Protein AF-A0A8T5STJ9-F1 (afdb_monomer_lite)

Foldseek 3Di:
DPPPDPDDDADEAEDDEQDALVCVVVVVVVCVVVRHQAYEYEYDDPRSVVNCCVPPVRRYQYEYEADLQCLQQLVAPVSLVCLVCQVVVPHQAYEYEDEPCSPVVHPPRDPPGDNPDVSCVSNVVSCVVSVHHYDYHYDDHPVVVVVD

Secondary structure (DSSP, 8-state):
--TT-S--S-EEEEEEEE--GGGHHHHHHHHHHHTEEEEEEEE--HHHHHHHHHH-TTTEEEEEEP-HHHHHTT-HHHHHHHHHHHTTTT-SEEEEEE-TTHHHHSTT--TT--TT-GGGHHHHHHHHHTT--EEEEEPPPGGGTTT-

pLDDT: mean 90.33, std 10.19, range [50.84, 98.56]

Sequence (148 aa):
MTEDWKYNGPIFDAHTHIGEPDTLDKMLEIEDEFGVAAQIGIVHSKDGFQAAKKQYPERFVFAKYLSLSDIAHYNVDPVIDEISRTKDEGYSLAKSWFGPRWRDYIEDVPSDFRIDSPTLDPVFQALEDNDLPLLIHVADPDTYFELH

Radius of gyration: 17.55 Å; chains: 1; bounding box: 44×43×42 Å

Structure (mmCIF, N/CA/C/O backbone):
data_AF-A0A8T5STJ9-F1
#
_entry.id   AF-A0A8T5STJ9-F1
#
loop_
_atom_site.group_PDB
_atom_site.id
_atom_site.type_symbol
_atom_site.label_atom_id
_atom_site.label_alt_id
_atom_site.label_comp_id
_atom_site.label_asym_id
_atom_site.label_entity_id
_atom_site.label_seq_id
_atom_site.pdbx_PDB_ins_code
_atom_site.Cartn_x
_atom_site.Cartn_y
_atom_site.Cartn_z
_atom_site.occupancy
_atom_site.B_iso_or_equiv
_atom_site.auth_seq_id
_atom_site.auth_comp_id
_atom_site.auth_asym_id
_atom_site.auth_atom_id
_atom_site.pdbx_PDB_model_num
ATOM 1 N N . MET A 1 1 ? -19.665 17.834 16.721 1.00 55.16 1 MET A N 1
ATOM 2 C CA . MET A 1 1 ? -19.933 18.832 15.657 1.00 55.16 1 MET A CA 1
ATOM 3 C C . MET A 1 1 ? -20.500 18.156 14.400 1.00 55.16 1 MET A C 1
ATOM 5 O O . MET A 1 1 ? -20.119 18.499 13.290 1.00 55.16 1 MET A O 1
ATOM 9 N N . THR A 1 2 ? -21.422 17.203 14.554 1.00 57.34 2 THR A N 1
ATOM 10 C CA . THR A 1 2 ? -21.853 16.289 13.476 1.00 57.34 2 THR A CA 1
ATOM 11 C C . THR A 1 2 ? -23.329 16.431 13.094 1.00 57.34 2 THR A C 1
ATOM 13 O O . THR A 1 2 ? -23.754 15.816 12.126 1.00 57.34 2 THR A O 1
ATOM 16 N N . GLU A 1 3 ? -24.113 17.265 13.791 1.00 57.94 3 GLU A N 1
ATOM 17 C CA . GLU A 1 3 ? -25.570 17.360 13.575 1.00 57.94 3 GLU A CA 1
ATOM 18 C C . GLU A 1 3 ? -25.979 17.899 12.185 1.00 57.94 3 GLU A C 1
ATOM 20 O O . GLU A 1 3 ? -27.113 17.683 11.770 1.00 57.94 3 GLU A O 1
ATOM 25 N N . ASP A 1 4 ? -25.055 18.510 11.430 1.00 75.75 4 ASP A N 1
ATOM 26 C CA . ASP A 1 4 ? -25.306 19.057 10.083 1.00 75.75 4 ASP A CA 1
ATOM 27 C C . ASP A 1 4 ? -24.821 18.159 8.922 1.00 75.75 4 ASP A C 1
ATOM 29 O O . ASP A 1 4 ? -24.891 18.551 7.751 1.00 75.75 4 ASP A O 1
ATOM 33 N N . TRP A 1 5 ? -24.306 16.954 9.195 1.00 77.81 5 TRP A N 1
ATOM 34 C CA . TRP A 1 5 ? -23.813 16.070 8.135 1.00 77.81 5 TRP A CA 1
ATOM 35 C C . TRP A 1 5 ? -24.961 15.286 7.488 1.00 77.81 5 TRP A C 1
ATOM 37 O O . TRP A 1 5 ? -25.845 14.743 8.148 1.00 77.81 5 TRP A O 1
ATOM 47 N N . LYS A 1 6 ? -24.939 15.180 6.152 1.00 81.81 6 LYS A N 1
ATOM 48 C CA . LYS A 1 6 ? -25.925 14.377 5.399 1.00 81.81 6 LYS A CA 1
ATOM 49 C C . LYS A 1 6 ? -25.784 12.870 5.648 1.00 81.81 6 LYS A C 1
ATOM 51 O O . LYS A 1 6 ? -26.710 12.121 5.348 1.00 81.81 6 LYS A O 1
ATOM 56 N N . TYR A 1 7 ? -24.628 12.432 6.144 1.00 82.94 7 TYR A N 1
ATOM 57 C CA . TYR A 1 7 ? -24.306 11.038 6.417 1.00 82.94 7 TYR A CA 1
ATOM 58 C C . TYR A 1 7 ? -24.006 10.857 7.904 1.00 82.94 7 TYR A C 1
ATOM 60 O O . TYR A 1 7 ? -23.132 11.532 8.433 1.00 82.94 7 TYR A O 1
ATOM 68 N N . ASN A 1 8 ? -24.720 9.925 8.538 1.00 82.00 8 ASN A N 1
ATOM 69 C CA . ASN A 1 8 ? -24.614 9.614 9.970 1.00 82.00 8 ASN A CA 1
ATOM 70 C C . ASN A 1 8 ? -24.305 8.124 10.223 1.00 82.00 8 ASN A C 1
ATOM 72 O O . ASN A 1 8 ? -24.560 7.610 11.309 1.00 82.00 8 ASN A O 1
ATOM 76 N N . GLY A 1 9 ? -23.862 7.400 9.191 1.00 86.62 9 GLY A N 1
ATOM 77 C CA . GLY A 1 9 ? -23.466 5.996 9.305 1.00 86.62 9 GLY A CA 1
ATOM 78 C C . GLY A 1 9 ? -21.987 5.838 9.682 1.00 86.62 9 GLY A C 1
ATOM 79 O O . GLY A 1 9 ? -21.293 6.837 9.862 1.00 86.62 9 GLY A O 1
ATOM 80 N N . PRO A 1 10 ? -21.491 4.593 9.786 1.00 86.88 10 PRO A N 1
ATOM 81 C CA . PRO A 1 10 ? -20.078 4.336 10.043 1.00 86.88 10 PRO A CA 1
ATOM 82 C C . PRO A 1 10 ? -19.216 4.789 8.860 1.00 86.88 10 PRO A C 1
ATOM 84 O O . PRO A 1 10 ? -19.430 4.352 7.729 1.00 86.88 10 PRO A O 1
ATOM 87 N N . ILE A 1 11 ? -18.223 5.639 9.114 1.00 94.62 11 ILE A N 1
ATOM 88 C CA . ILE A 1 11 ? -17.285 6.081 8.079 1.00 94.62 11 ILE A CA 1
ATOM 89 C C . ILE A 1 11 ? -16.135 5.074 7.981 1.00 94.62 11 ILE A C 1
ATOM 91 O O . ILE A 1 11 ? -15.579 4.656 8.996 1.00 94.62 11 ILE A O 1
ATOM 95 N N . PHE A 1 12 ? -15.786 4.691 6.754 1.00 96.12 12 PHE A N 1
ATOM 96 C CA . PHE A 1 12 ? -14.569 3.946 6.453 1.00 96.12 12 PHE A CA 1
ATOM 97 C C . PHE A 1 12 ? -13.591 4.879 5.738 1.00 96.12 12 PHE A C 1
ATOM 99 O O . PHE A 1 12 ? -13.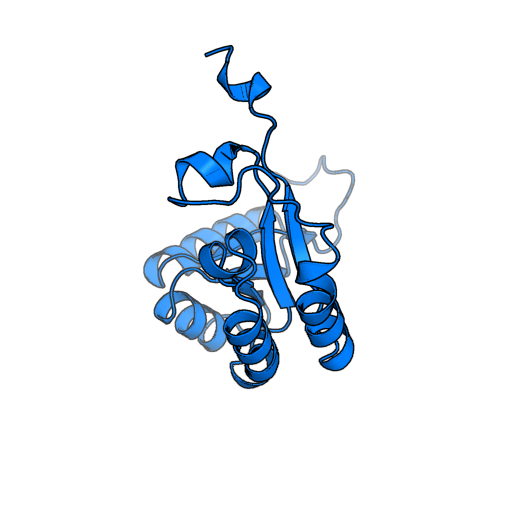912 5.361 4.649 1.00 96.12 12 PHE A O 1
ATOM 106 N N . ASP A 1 13 ? -12.431 5.149 6.336 1.00 95.56 13 ASP A N 1
ATOM 107 C CA . ASP A 1 13 ? -11.408 5.972 5.688 1.00 95.56 13 ASP A CA 1
ATOM 108 C C . ASP A 1 13 ? -10.601 5.126 4.693 1.00 95.56 13 ASP A C 1
ATOM 110 O O . ASP A 1 13 ? -9.951 4.143 5.049 1.00 95.56 13 ASP A O 1
ATOM 114 N N . ALA A 1 14 ? -10.668 5.480 3.414 1.00 94.81 14 ALA A N 1
ATOM 115 C CA . ALA A 1 14 ? -10.027 4.717 2.351 1.00 94.81 14 ALA A CA 1
ATOM 116 C C . ALA A 1 14 ? -8.525 5.014 2.203 1.00 94.81 14 ALA A C 1
ATOM 118 O O . ALA A 1 14 ? -7.860 4.333 1.419 1.00 94.81 14 ALA A O 1
ATOM 119 N N . HIS A 1 15 ? -7.974 6.013 2.902 1.00 94.69 15 HIS A N 1
ATOM 120 C CA . HIS A 1 15 ? -6.564 6.372 2.758 1.00 94.69 15 HIS A CA 1
ATOM 121 C C . HIS A 1 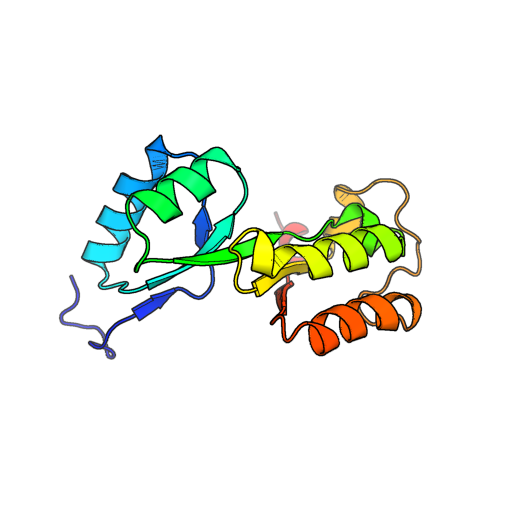15 ? -6.010 7.047 4.014 1.00 94.69 15 HIS A C 1
ATOM 123 O O . HIS A 1 15 ? -6.015 8.272 4.124 1.00 94.69 15 HIS A O 1
ATOM 129 N N . THR A 1 16 ? -5.375 6.257 4.880 1.00 94.62 16 THR A N 1
ATOM 130 C CA . THR A 1 16 ? -4.652 6.779 6.045 1.00 94.62 16 THR A CA 1
ATOM 131 C C . THR A 1 16 ? -3.234 6.235 6.095 1.00 94.62 16 THR A C 1
ATOM 133 O O . THR A 1 16 ? -2.980 5.073 5.786 1.00 94.62 16 THR A O 1
ATOM 136 N N . HIS A 1 17 ? -2.279 7.072 6.491 1.00 93.94 17 HIS A N 1
ATOM 137 C CA . HIS A 1 17 ? -0.890 6.665 6.669 1.00 93.94 17 HIS A CA 1
ATOM 138 C C . HIS A 1 17 ? -0.598 6.348 8.135 1.00 93.94 17 HIS A C 1
ATOM 140 O O . HIS A 1 17 ? -0.744 7.202 9.003 1.00 93.94 17 HIS A O 1
ATOM 146 N N . ILE A 1 18 ? -0.132 5.126 8.392 1.00 92.62 18 ILE A N 1
ATOM 147 C CA . ILE A 1 18 ? 0.327 4.677 9.705 1.00 92.62 18 ILE A CA 1
ATOM 148 C C . ILE A 1 18 ? 1.799 5.064 9.848 1.00 92.62 18 ILE A C 1
ATOM 150 O O . ILE A 1 18 ? 2.6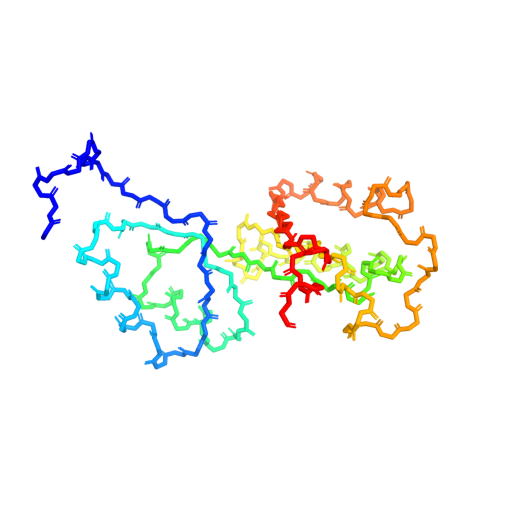61 4.543 9.131 1.00 92.62 18 ILE A O 1
ATOM 154 N N . GLY A 1 19 ? 2.054 5.998 10.764 1.00 84.12 19 GLY A N 1
ATOM 155 C CA . GLY A 1 19 ? 3.389 6.415 11.186 1.00 84.12 19 GLY A CA 1
ATOM 156 C C . GLY A 1 19 ? 3.924 5.556 12.331 1.00 84.12 19 GLY A C 1
ATOM 157 O O . GLY A 1 19 ? 3.791 4.334 12.324 1.00 84.12 19 GLY A O 1
ATOM 158 N N . GLU A 1 20 ? 4.526 6.204 13.325 1.00 92.06 20 GLU A N 1
ATOM 159 C CA . GLU A 1 20 ? 5.125 5.530 14.478 1.00 92.06 20 GLU A CA 1
ATOM 160 C C . GLU A 1 20 ? 4.107 5.217 15.590 1.00 92.06 20 GLU A C 1
ATOM 162 O O . GLU A 1 20 ? 3.059 5.872 15.675 1.00 92.06 20 GLU A O 1
ATOM 167 N N . PRO A 1 21 ? 4.391 4.229 16.467 1.00 92.44 21 PRO A N 1
ATOM 168 C CA . PRO A 1 21 ? 3.467 3.787 17.512 1.00 92.44 21 PRO A CA 1
ATOM 169 C C . PRO A 1 21 ? 2.909 4.892 18.415 1.00 92.44 21 PRO A C 1
ATOM 171 O O . PRO A 1 21 ? 1.765 4.800 18.847 1.00 92.44 21 PRO A O 1
ATOM 174 N N . ASP A 1 22 ? 3.697 5.927 18.702 1.00 92.88 22 ASP A N 1
ATOM 175 C CA . ASP A 1 22 ? 3.346 7.040 19.591 1.00 92.88 22 ASP A CA 1
ATOM 176 C C . ASP A 1 22 ? 2.357 8.043 18.973 1.00 92.88 22 ASP A C 1
ATOM 178 O O . ASP A 1 22 ? 1.822 8.899 19.677 1.00 92.88 22 ASP A O 1
ATOM 182 N N . THR A 1 23 ? 2.072 7.919 17.675 1.00 91.81 23 THR A N 1
ATOM 183 C CA . THR A 1 23 ? 1.118 8.782 16.960 1.00 91.81 23 THR A CA 1
ATOM 184 C C . THR A 1 23 ? -0.270 8.161 16.790 1.00 91.81 23 THR A C 1
ATOM 186 O O . THR A 1 23 ? -1.226 8.879 16.490 1.00 91.81 23 THR A O 1
ATOM 189 N N . LEU A 1 24 ? -0.407 6.847 17.015 1.00 93.19 24 LEU A N 1
ATOM 190 C CA . LEU A 1 24 ? -1.634 6.098 16.719 1.00 93.19 24 LEU A CA 1
ATOM 191 C C . LEU A 1 24 ? -2.813 6.535 17.585 1.00 93.19 24 LEU A C 1
ATOM 193 O O . LEU A 1 24 ? -3.890 6.787 17.055 1.00 93.19 24 LEU A O 1
ATOM 197 N N . ASP A 1 25 ? -2.606 6.680 18.893 1.00 94.62 25 ASP A N 1
ATOM 198 C CA . ASP A 1 25 ? -3.680 7.040 19.825 1.00 94.62 25 ASP A CA 1
ATOM 199 C C . ASP A 1 25 ? -4.291 8.396 19.459 1.00 94.62 25 ASP A C 1
ATOM 201 O O . ASP A 1 25 ? -5.507 8.538 19.374 1.00 94.62 25 ASP A O 1
ATOM 205 N N . LYS A 1 26 ? -3.441 9.382 19.143 1.00 94.81 26 LYS A N 1
ATOM 206 C CA . LYS A 1 26 ? -3.893 10.723 18.760 1.00 94.81 26 LYS A CA 1
ATOM 207 C C . LYS A 1 26 ? -4.692 10.713 17.457 1.00 94.81 26 LYS A C 1
ATOM 209 O O . LYS A 1 26 ? -5.660 11.461 17.338 1.00 94.81 26 LYS A O 1
ATOM 214 N N . MET A 1 27 ? -4.282 9.894 16.490 1.00 94.69 27 MET A N 1
ATOM 215 C CA . MET A 1 27 ? -4.994 9.721 15.225 1.00 94.69 27 MET A CA 1
ATOM 216 C C . MET A 1 27 ? -6.384 9.116 15.460 1.00 94.69 27 MET A C 1
ATOM 218 O O . MET A 1 27 ? -7.375 9.676 14.998 1.00 94.69 27 MET A O 1
ATOM 222 N N . LEU A 1 28 ? -6.463 8.035 16.242 1.00 95.06 28 LEU A N 1
ATOM 223 C CA . LEU A 1 28 ? -7.725 7.357 16.539 1.00 95.06 28 LEU A CA 1
ATOM 224 C C . LEU A 1 28 ? -8.675 8.223 17.379 1.00 95.06 28 LEU A C 1
ATOM 226 O O . LEU A 1 28 ? -9.872 8.225 17.112 1.00 95.06 28 LEU A O 1
ATOM 230 N N . GLU A 1 29 ? -8.159 9.007 18.332 1.00 95.88 29 GLU A N 1
ATOM 231 C CA . GLU A 1 29 ? -8.955 9.991 19.081 1.00 95.88 29 GLU A CA 1
ATOM 232 C C . GLU A 1 29 ? -9.652 10.988 18.145 1.00 95.88 29 GLU A C 1
ATOM 234 O O . GLU A 1 29 ? -10.838 11.262 18.304 1.00 95.88 29 GLU A O 1
ATOM 239 N N . ILE A 1 30 ? -8.923 11.523 17.159 1.00 94.50 30 ILE A N 1
ATOM 240 C CA . ILE A 1 30 ? -9.478 12.469 16.184 1.00 94.50 30 ILE A CA 1
ATOM 241 C C . ILE A 1 30 ? -10.510 11.762 15.305 1.00 94.50 30 ILE A C 1
ATOM 243 O O . ILE A 1 30 ? -11.609 12.269 15.115 1.00 94.50 30 ILE A O 1
ATOM 247 N N . GLU A 1 31 ? -10.188 10.580 14.791 1.00 94.56 31 GLU A N 1
ATOM 248 C CA . GLU A 1 31 ? -11.111 9.758 14.004 1.00 94.56 31 GLU A CA 1
ATOM 249 C C . GLU A 1 31 ? -12.434 9.475 14.727 1.00 94.56 31 GLU A C 1
ATOM 251 O O . GLU A 1 31 ? -13.503 9.565 14.115 1.00 94.56 31 GLU A O 1
ATOM 256 N N . ASP A 1 32 ? -12.375 9.191 16.029 1.00 94.31 32 ASP A N 1
ATOM 257 C CA . ASP A 1 32 ? -13.550 8.943 16.862 1.00 94.31 32 ASP A CA 1
ATOM 258 C C . ASP A 1 32 ? -14.444 10.192 16.967 1.00 94.31 32 ASP A C 1
ATOM 260 O O . ASP A 1 32 ? -15.671 10.074 16.912 1.00 94.31 32 ASP A O 1
ATOM 264 N N . GLU A 1 33 ? -13.866 11.400 17.029 1.00 92.38 33 GLU A N 1
ATOM 265 C CA . GLU A 1 33 ? -14.624 12.665 17.015 1.00 92.38 33 GLU A CA 1
ATOM 266 C C . GLU A 1 33 ? -15.424 12.867 15.715 1.00 92.38 33 GLU A C 1
ATOM 268 O O . GLU A 1 33 ? -16.468 13.534 15.724 1.00 92.38 33 GLU A O 1
ATOM 273 N N . PHE A 1 34 ? -14.957 12.279 14.609 1.00 90.31 34 PHE A N 1
ATOM 274 C CA . PHE A 1 34 ? -15.601 12.334 13.293 1.00 90.31 34 PHE A CA 1
ATOM 275 C C . PHE A 1 34 ? -16.407 11.073 12.944 1.00 90.31 34 PHE A C 1
ATOM 277 O O . PHE A 1 34 ? -17.066 11.051 11.906 1.00 90.31 34 PHE A O 1
ATOM 284 N N . GLY A 1 35 ? -16.418 10.049 13.803 1.00 91.75 35 GLY A N 1
ATOM 285 C CA . GLY A 1 35 ? -17.175 8.813 13.582 1.00 91.75 35 GLY A CA 1
ATOM 286 C C . GLY A 1 35 ? -16.555 7.857 12.554 1.00 91.75 35 GLY A C 1
ATOM 287 O O . GLY A 1 35 ? -17.282 7.092 11.909 1.00 91.75 35 GLY A O 1
ATOM 288 N N . VAL A 1 36 ? -15.230 7.888 12.385 1.00 95.00 36 VAL A N 1
ATOM 289 C CA . VAL A 1 36 ? -14.498 6.912 11.564 1.00 95.00 36 VAL A CA 1
ATOM 290 C C . VAL A 1 36 ? -14.409 5.588 12.317 1.00 95.00 36 VAL A C 1
ATOM 292 O O . VAL A 1 36 ? -13.820 5.492 13.388 1.00 95.00 36 VAL A O 1
ATOM 295 N N . ALA A 1 37 ? -15.028 4.552 11.757 1.00 95.62 37 ALA A N 1
ATOM 296 C CA . ALA A 1 37 ? -15.152 3.244 12.391 1.00 95.62 37 ALA A CA 1
ATOM 297 C C . ALA A 1 37 ? -13.984 2.306 12.050 1.00 95.62 37 ALA A C 1
ATOM 299 O O . ALA A 1 37 ? -13.580 1.495 12.881 1.00 95.62 37 ALA A O 1
ATOM 300 N N . ALA A 1 38 ? -13.460 2.398 10.828 1.00 96.69 38 ALA A N 1
ATOM 301 C CA . ALA A 1 38 ? -12.338 1.604 10.337 1.00 96.69 38 ALA A CA 1
ATOM 302 C C . ALA A 1 38 ? -11.675 2.309 9.148 1.00 96.69 38 ALA A C 1
ATOM 304 O O . ALA A 1 38 ? -12.215 3.276 8.611 1.00 96.69 38 ALA A O 1
ATOM 305 N N . GLN A 1 39 ? -10.504 1.831 8.741 1.00 97.06 39 GLN A N 1
ATOM 306 C CA . GLN A 1 39 ? -9.695 2.517 7.741 1.00 97.06 39 GLN A CA 1
ATOM 307 C C . GLN A 1 39 ? -8.727 1.590 7.006 1.00 97.06 39 GLN A C 1
ATOM 309 O O . GLN A 1 39 ? -8.360 0.522 7.502 1.00 97.06 39 GLN A O 1
ATOM 314 N N . ILE A 1 40 ? -8.261 2.029 5.839 1.00 97.50 40 ILE A N 1
ATOM 315 C CA . ILE A 1 40 ? -7.068 1.475 5.200 1.00 97.50 40 ILE A CA 1
ATOM 316 C C . ILE A 1 40 ? -5.833 2.093 5.850 1.00 97.50 40 ILE A C 1
ATOM 318 O O . ILE A 1 40 ? -5.571 3.286 5.710 1.00 97.50 40 ILE A O 1
ATOM 322 N N . GLY A 1 41 ? -5.042 1.251 6.510 1.00 96.38 41 GLY A N 1
ATOM 323 C CA . GLY A 1 41 ? -3.776 1.631 7.122 1.00 96.38 41 GLY A CA 1
ATOM 324 C C . GLY A 1 41 ? -2.598 1.400 6.183 1.00 96.38 41 GLY A C 1
ATOM 325 O O . GLY A 1 41 ? -2.120 0.271 6.063 1.00 96.38 41 GLY A O 1
ATOM 326 N N . ILE A 1 42 ? -2.107 2.456 5.535 1.00 95.88 42 ILE A N 1
ATOM 327 C CA . ILE A 1 42 ? -0.909 2.432 4.689 1.00 95.88 42 ILE A CA 1
ATOM 328 C C . ILE A 1 42 ? 0.323 2.477 5.585 1.00 95.88 42 ILE A C 1
ATOM 330 O O . ILE A 1 42 ? 0.638 3.509 6.179 1.00 95.88 42 ILE A O 1
ATOM 334 N N . VAL A 1 43 ? 1.017 1.349 5.675 1.00 93.31 43 VAL A N 1
ATOM 335 C CA . VAL A 1 43 ? 2.123 1.155 6.612 1.00 93.31 43 VAL A CA 1
ATOM 336 C C . VAL A 1 43 ? 3.421 1.746 6.070 1.00 93.31 43 VAL A C 1
ATOM 338 O O . VAL A 1 43 ? 3.877 1.353 4.998 1.00 93.31 43 VAL A O 1
ATOM 341 N N . HIS A 1 44 ? 4.045 2.634 6.852 1.00 89.31 44 HIS A N 1
ATOM 342 C CA . HIS A 1 44 ? 5.397 3.152 6.588 1.00 89.31 44 HIS A CA 1
ATOM 343 C C . HIS A 1 44 ? 6.468 2.596 7.527 1.00 89.31 44 HIS A C 1
ATOM 345 O O . HIS A 1 44 ? 7.634 2.536 7.143 1.00 89.31 44 HIS A O 1
ATOM 351 N N . SER A 1 45 ? 6.097 2.170 8.740 1.00 91.69 45 SER A N 1
ATOM 352 C CA . SER A 1 45 ? 7.035 1.590 9.707 1.00 91.69 45 SER A CA 1
ATOM 353 C C . SER A 1 45 ? 6.552 0.235 10.226 1.00 91.69 45 SER A C 1
ATOM 355 O O . SER A 1 45 ? 5.363 0.002 10.469 1.00 91.69 45 SER A O 1
ATOM 357 N N . LYS A 1 46 ? 7.497 -0.698 10.398 1.00 92.00 46 LYS A N 1
ATOM 358 C CA . LYS A 1 46 ? 7.210 -2.032 10.943 1.00 92.00 46 LYS A CA 1
ATOM 359 C C . LYS A 1 46 ? 6.671 -1.940 12.369 1.00 92.00 46 LYS A C 1
ATOM 361 O O . LYS A 1 46 ? 5.762 -2.688 12.722 1.00 92.00 46 LYS A O 1
ATOM 366 N N . ASP A 1 47 ? 7.218 -1.030 13.167 1.00 95.12 47 ASP A N 1
ATOM 367 C CA . ASP A 1 47 ? 6.816 -0.847 14.558 1.00 95.12 47 ASP A CA 1
ATOM 368 C C . ASP A 1 47 ? 5.397 -0.279 14.643 1.00 95.12 47 ASP A C 1
ATOM 370 O O . ASP A 1 47 ? 4.581 -0.809 15.400 1.00 95.12 47 ASP A O 1
ATOM 374 N N . GLY A 1 48 ? 5.058 0.698 13.795 1.00 94.38 48 GLY A N 1
ATOM 375 C CA . GLY A 1 48 ? 3.700 1.222 13.644 1.00 94.38 48 GLY A CA 1
ATOM 376 C C . GLY A 1 48 ? 2.697 0.140 13.249 1.00 94.38 48 GLY A C 1
ATOM 377 O O . GLY A 1 48 ? 1.648 0.009 13.878 1.00 94.38 48 GLY A O 1
ATOM 378 N N . PHE A 1 49 ? 3.047 -0.717 12.284 1.00 95.94 49 PHE A N 1
ATOM 379 C CA . PHE A 1 49 ? 2.217 -1.866 11.907 1.00 95.94 49 PHE A CA 1
ATOM 380 C C . PHE A 1 49 ? 1.971 -2.829 13.070 1.00 95.94 49 PHE A C 1
ATOM 382 O O . PHE A 1 49 ? 0.826 -3.194 13.337 1.00 95.94 49 PHE A O 1
ATOM 389 N N . GLN A 1 50 ? 3.023 -3.236 13.788 1.00 96.50 50 GLN A N 1
ATOM 390 C CA . GLN A 1 50 ? 2.873 -4.153 14.921 1.00 96.50 50 GLN A CA 1
ATOM 391 C C . GLN A 1 50 ? 2.063 -3.525 16.059 1.00 96.50 50 GLN A C 1
ATOM 393 O O . GLN A 1 50 ? 1.234 -4.204 16.669 1.00 96.50 50 GLN A O 1
ATOM 398 N N . ALA A 1 51 ? 2.269 -2.236 16.333 1.00 96.06 51 ALA A N 1
ATOM 399 C CA . ALA A 1 51 ? 1.510 -1.500 17.332 1.00 96.06 51 ALA A CA 1
ATOM 400 C C . ALA A 1 51 ? 0.023 -1.421 16.959 1.00 96.06 51 ALA A C 1
ATOM 402 O O . ALA A 1 51 ? -0.811 -1.840 17.760 1.00 96.06 51 ALA A O 1
ATOM 403 N N . ALA A 1 52 ? -0.300 -0.987 15.738 1.00 96.25 52 ALA A N 1
ATOM 404 C CA . ALA A 1 52 ? -1.671 -0.891 15.244 1.00 96.25 52 ALA A CA 1
ATOM 405 C C . ALA A 1 52 ? -2.372 -2.258 15.250 1.00 96.25 52 ALA A C 1
ATOM 407 O O . ALA A 1 52 ? -3.462 -2.395 15.799 1.00 96.25 52 ALA A O 1
ATOM 408 N N . LYS A 1 53 ? -1.711 -3.302 14.733 1.00 96.06 53 LYS A N 1
ATOM 409 C CA . LYS A 1 53 ? -2.257 -4.667 14.687 1.00 96.06 53 LYS A CA 1
ATOM 410 C C . LYS A 1 53 ? -2.517 -5.246 16.079 1.00 96.06 53 LYS A C 1
ATOM 412 O O . LYS A 1 53 ? -3.474 -5.990 16.263 1.00 96.06 53 LYS A O 1
ATOM 417 N N . LYS A 1 54 ? -1.665 -4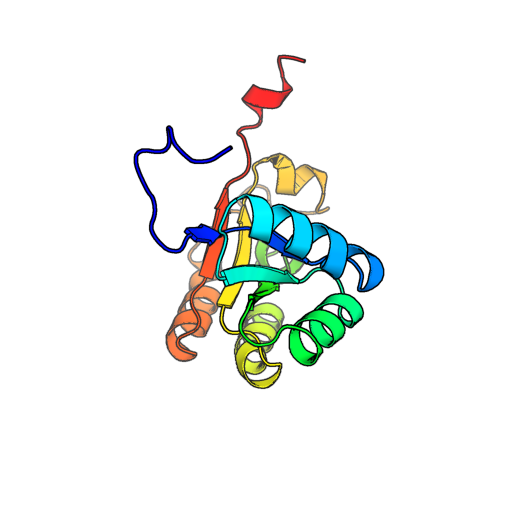.935 17.060 1.00 96.19 54 LYS A N 1
ATOM 418 C CA . LYS A 1 54 ? -1.797 -5.441 18.433 1.00 96.19 54 LYS A CA 1
ATOM 419 C C . LYS A 1 54 ? -2.846 -4.680 19.242 1.00 96.19 54 LYS A C 1
ATOM 421 O O . LYS A 1 54 ? -3.566 -5.299 20.019 1.00 96.19 54 LYS A O 1
ATOM 426 N N . GLN A 1 55 ? -2.865 -3.356 19.128 1.00 96.06 55 GLN A N 1
ATOM 427 C CA . GLN A 1 55 ? -3.665 -2.485 19.992 1.00 96.06 55 GLN A CA 1
ATOM 428 C C . GLN A 1 55 ? -5.064 -2.238 19.421 1.00 96.06 55 GLN A C 1
ATOM 430 O O . GLN A 1 55 ? -6.028 -2.162 20.177 1.00 96.06 55 GLN A O 1
ATOM 435 N N . TYR A 1 56 ? -5.180 -2.188 18.092 1.00 95.88 56 TYR A N 1
ATOM 436 C CA . TYR A 1 56 ? -6.385 -1.764 17.383 1.00 95.88 56 TYR A CA 1
ATOM 437 C C . TYR A 1 56 ? -6.711 -2.672 16.177 1.00 95.88 56 TYR A C 1
ATOM 439 O O . TYR A 1 56 ? -6.914 -2.170 15.071 1.00 95.88 56 TYR A O 1
ATOM 447 N N . PRO A 1 57 ? -6.779 -4.008 16.346 1.00 92.88 57 PRO A N 1
ATOM 448 C CA . PRO A 1 57 ? -6.899 -4.952 15.227 1.00 92.88 57 PRO A CA 1
ATOM 449 C C . PRO A 1 57 ? -8.141 -4.738 14.349 1.00 92.88 57 PRO A C 1
ATOM 451 O O . PRO A 1 57 ? -8.082 -4.982 13.151 1.00 92.88 57 PRO A O 1
ATOM 454 N N . GLU A 1 58 ? -9.242 -4.248 14.922 1.00 95.19 58 GLU A N 1
ATOM 455 C CA . GLU A 1 58 ? -10.511 -4.026 14.209 1.00 95.19 58 GLU A CA 1
ATOM 456 C C . GLU A 1 58 ? -10.568 -2.677 13.470 1.00 95.19 58 GLU A C 1
ATOM 458 O O . GLU A 1 58 ? -11.505 -2.418 12.719 1.00 95.19 58 GLU A O 1
ATOM 463 N N . ARG A 1 59 ? -9.589 -1.789 13.694 1.00 96.12 59 ARG A N 1
ATOM 464 C CA . ARG A 1 59 ? -9.587 -0.434 13.119 1.00 96.12 59 ARG A CA 1
ATOM 465 C C . ARG A 1 59 ? -8.959 -0.377 11.737 1.00 96.12 59 ARG A C 1
ATOM 467 O O . ARG A 1 59 ? -9.226 0.570 11.007 1.00 96.12 59 ARG A O 1
ATOM 474 N N . PHE A 1 60 ? -8.148 -1.365 11.367 1.00 96.81 60 PHE A N 1
ATOM 475 C CA . PHE A 1 60 ? -7.283 -1.271 10.198 1.00 96.81 60 PHE A CA 1
ATOM 476 C C . PHE A 1 60 ? -7.428 -2.455 9.251 1.00 96.81 60 PHE A C 1
ATOM 478 O O . PHE A 1 60 ? -7.287 -3.614 9.632 1.00 96.81 60 PHE A O 1
ATOM 485 N N . VAL A 1 61 ? -7.571 -2.130 7.971 1.00 97.00 61 VAL A N 1
ATOM 486 C CA . VAL A 1 61 ? -7.237 -3.006 6.853 1.00 97.00 61 VAL A CA 1
ATOM 487 C C . VAL A 1 61 ? -5.848 -2.591 6.367 1.00 97.00 61 VAL A C 1
ATOM 489 O O . VAL A 1 61 ? -5.668 -1.495 5.838 1.00 97.00 61 VAL A O 1
ATOM 492 N N . PHE A 1 62 ? -4.834 -3.425 6.592 1.00 97.62 62 PHE A N 1
ATOM 493 C CA . PHE A 1 62 ? -3.445 -3.019 6.363 1.00 97.62 62 PHE A CA 1
ATOM 494 C C . PHE A 1 62 ? -3.032 -3.112 4.894 1.00 97.62 62 PHE A C 1
ATOM 496 O O . PHE A 1 62 ? -3.214 -4.151 4.250 1.00 97.62 62 PHE A O 1
ATOM 503 N N . ALA A 1 63 ? -2.403 -2.043 4.406 1.00 97.44 63 ALA A N 1
ATOM 504 C CA . ALA A 1 63 ? -1.846 -1.942 3.068 1.00 97.44 63 ALA A CA 1
ATOM 505 C C . ALA A 1 63 ? -0.321 -1.931 3.087 1.00 97.44 63 ALA A C 1
ATOM 507 O O . ALA A 1 63 ? 0.292 -1.120 3.789 1.00 97.44 63 ALA A O 1
ATOM 508 N N . LYS A 1 64 ? 0.279 -2.805 2.277 1.00 96.00 64 LYS A N 1
ATOM 509 C CA . LYS A 1 64 ? 1.727 -2.864 2.088 1.00 96.00 64 LYS A CA 1
ATOM 510 C C . LYS A 1 64 ? 2.144 -1.983 0.921 1.00 96.00 64 LYS A C 1
ATOM 512 O O . LYS A 1 64 ? 1.604 -2.121 -0.175 1.00 96.00 64 LYS A O 1
ATOM 517 N N . TYR A 1 65 ? 3.099 -1.089 1.149 1.00 93.81 65 TYR A N 1
ATOM 518 C CA . TYR A 1 65 ? 3.701 -0.296 0.082 1.00 93.81 65 TYR A CA 1
ATOM 519 C C . TYR A 1 65 ? 4.630 -1.177 -0.753 1.00 93.81 65 TYR A C 1
ATOM 521 O O . TYR A 1 65 ? 5.616 -1.670 -0.218 1.00 93.81 65 TYR A O 1
ATOM 529 N N . LEU A 1 66 ? 4.318 -1.359 -2.036 1.00 94.94 66 LEU A N 1
ATOM 530 C CA . LEU A 1 66 ? 5.215 -2.049 -2.962 1.00 94.94 66 LEU A CA 1
ATOM 531 C C . LEU A 1 66 ? 6.418 -1.164 -3.296 1.00 94.94 66 LEU A C 1
ATOM 533 O O . LEU A 1 66 ? 6.318 0.069 -3.290 1.00 94.94 66 LEU A O 1
ATOM 537 N N . SER A 1 67 ? 7.544 -1.790 -3.634 1.00 93.44 67 SER A N 1
ATOM 538 C CA . SER A 1 67 ? 8.756 -1.075 -4.044 1.00 93.44 67 SER A CA 1
ATOM 539 C C . SER A 1 67 ? 8.529 -0.199 -5.282 1.00 93.44 67 SER A C 1
ATOM 541 O O . SER A 1 67 ? 8.438 -0.678 -6.413 1.00 93.44 67 SER A O 1
ATOM 543 N N . LEU A 1 68 ? 8.485 1.122 -5.079 1.00 91.25 68 LEU A N 1
ATOM 544 C CA . LEU A 1 68 ? 8.335 2.076 -6.180 1.00 91.25 68 LEU A CA 1
ATOM 545 C C . LEU A 1 68 ? 9.552 2.093 -7.098 1.00 91.25 68 LEU A C 1
ATOM 547 O O . LEU A 1 68 ? 9.396 2.255 -8.303 1.00 91.25 68 LEU A O 1
ATOM 551 N N . SER A 1 69 ? 10.749 1.923 -6.529 1.00 92.25 69 SER A N 1
ATOM 552 C CA . SER A 1 69 ? 11.988 1.884 -7.303 1.00 92.25 69 SER A CA 1
ATOM 553 C C . SER A 1 69 ? 11.981 0.700 -8.263 1.00 92.25 69 SER A C 1
ATOM 555 O O . SER A 1 69 ? 12.239 0.876 -9.449 1.00 92.25 69 SER A O 1
ATOM 557 N N . ASP A 1 70 ? 11.613 -0.491 -7.786 1.00 95.44 70 ASP A N 1
ATOM 558 C CA . ASP A 1 70 ? 11.585 -1.679 -8.636 1.00 95.44 70 ASP A CA 1
ATOM 559 C C . ASP A 1 70 ? 10.516 -1.566 -9.730 1.00 95.44 70 ASP A C 1
ATOM 561 O O . ASP A 1 70 ? 10.805 -1.831 -10.897 1.00 95.44 70 ASP A O 1
ATOM 565 N N . ILE A 1 71 ? 9.318 -1.070 -9.396 1.00 94.06 71 ILE A N 1
ATOM 566 C CA . ILE A 1 71 ? 8.264 -0.795 -10.387 1.00 94.06 71 ILE A CA 1
ATOM 567 C C . ILE A 1 71 ? 8.753 0.213 -11.435 1.00 94.06 71 ILE A C 1
ATOM 569 O O . ILE A 1 71 ? 8.600 -0.026 -12.634 1.00 94.06 71 ILE A O 1
ATOM 573 N N . ALA A 1 72 ? 9.359 1.324 -11.004 1.00 92.12 72 ALA A N 1
ATOM 574 C CA . ALA A 1 72 ? 9.828 2.383 -11.894 1.00 92.12 72 ALA A CA 1
ATOM 575 C C . ALA A 1 72 ? 10.936 1.914 -12.851 1.00 92.12 72 ALA A C 1
ATOM 577 O O . ALA A 1 72 ? 11.012 2.404 -13.975 1.00 92.12 72 ALA A O 1
ATOM 578 N N . HIS A 1 73 ? 11.751 0.940 -12.442 1.00 94.00 73 HIS A N 1
ATOM 579 C CA . HIS A 1 73 ? 12.820 0.351 -13.253 1.00 94.00 73 HIS A CA 1
ATOM 580 C C . HIS A 1 73 ? 12.406 -0.912 -14.021 1.00 94.00 73 HIS A C 1
ATOM 582 O O . HIS A 1 73 ? 13.264 -1.567 -14.612 1.00 94.00 73 HIS A O 1
ATOM 588 N N . TYR A 1 74 ? 11.120 -1.277 -14.013 1.00 95.06 74 TYR A N 1
ATOM 589 C CA . TYR A 1 74 ? 10.632 -2.544 -14.570 1.00 95.06 74 TYR A CA 1
ATOM 590 C C . TYR A 1 74 ? 11.317 -3.793 -13.979 1.00 95.06 74 TYR A C 1
ATOM 592 O O . TYR A 1 74 ? 11.397 -4.841 -14.623 1.00 95.06 74 TYR A O 1
ATOM 600 N N . ASN A 1 75 ? 11.804 -3.702 -12.744 1.00 96.44 75 ASN A N 1
ATOM 601 C CA . ASN A 1 75 ? 12.383 -4.822 -12.018 1.00 96.44 75 ASN A CA 1
ATOM 602 C C . ASN A 1 75 ? 11.266 -5.634 -11.349 1.00 96.44 75 ASN A C 1
ATOM 604 O O . ASN A 1 75 ? 10.927 -5.429 -10.188 1.00 96.44 75 ASN A O 1
ATOM 608 N N . VAL A 1 76 ? 10.633 -6.523 -12.111 1.00 97.62 76 VAL A N 1
ATOM 609 C CA . VAL A 1 76 ? 9.383 -7.173 -11.684 1.00 97.62 76 VAL A CA 1
ATOM 610 C C . VAL A 1 76 ? 9.572 -8.280 -10.646 1.00 97.62 76 VAL A C 1
ATOM 612 O O . VAL A 1 76 ? 8.708 -8.446 -9.788 1.00 97.62 76 VAL A O 1
ATOM 615 N N . ASP A 1 77 ? 10.687 -9.014 -10.676 1.00 98.38 77 ASP A N 1
ATOM 616 C CA . ASP A 1 77 ? 10.858 -10.217 -9.848 1.00 98.38 77 ASP A CA 1
ATOM 617 C C . ASP A 1 77 ? 10.778 -9.932 -8.335 1.00 98.38 77 ASP A C 1
ATOM 619 O O . ASP A 1 77 ? 10.044 -10.643 -7.641 1.00 98.38 77 ASP A O 1
ATOM 623 N N . PRO A 1 78 ? 11.437 -8.887 -7.787 1.00 97.94 78 PRO A N 1
ATOM 624 C CA . PRO A 1 78 ? 11.309 -8.567 -6.365 1.00 97.94 78 PRO A CA 1
ATOM 625 C C . PRO A 1 78 ? 9.897 -8.131 -5.974 1.00 97.94 78 PRO A C 1
ATOM 627 O O . PRO A 1 78 ? 9.444 -8.447 -4.877 1.00 97.94 78 PRO A O 1
ATOM 630 N N . VAL A 1 79 ? 9.187 -7.437 -6.868 1.00 97.94 79 VAL A N 1
ATOM 631 C CA . VAL A 1 79 ? 7.811 -6.979 -6.622 1.00 97.94 79 VAL A CA 1
ATOM 632 C C . VAL A 1 79 ? 6.855 -8.171 -6.578 1.00 97.94 79 VAL A C 1
ATOM 634 O O . VAL A 1 79 ? 5.991 -8.241 -5.707 1.00 97.94 79 VAL A O 1
ATOM 637 N N . ILE A 1 80 ? 7.029 -9.145 -7.475 1.00 98.50 80 ILE A N 1
ATOM 638 C CA . ILE A 1 80 ? 6.250 -10.391 -7.486 1.00 98.50 80 ILE A CA 1
ATOM 639 C C . ILE A 1 80 ? 6.503 -11.196 -6.204 1.00 98.50 80 ILE A C 1
ATOM 641 O O . ILE A 1 80 ? 5.554 -11.654 -5.562 1.00 98.50 80 ILE A O 1
ATOM 645 N N . ASP A 1 81 ? 7.767 -11.334 -5.791 1.00 98.06 81 ASP A N 1
ATOM 646 C CA . ASP A 1 81 ? 8.116 -11.989 -4.526 1.00 98.06 81 ASP A CA 1
ATOM 647 C C . ASP A 1 81 ? 7.497 -11.259 -3.320 1.00 98.06 81 ASP A C 1
ATOM 649 O O . ASP A 1 81 ? 6.947 -11.892 -2.415 1.00 98.06 81 ASP A O 1
ATOM 653 N N . GLU A 1 82 ? 7.508 -9.925 -3.327 1.00 97.19 82 GLU A N 1
ATOM 654 C CA . GLU A 1 82 ? 6.868 -9.104 -2.301 1.00 97.19 82 GLU A CA 1
ATOM 655 C C . GLU A 1 82 ? 5.350 -9.343 -2.226 1.00 97.19 82 GLU A C 1
ATOM 657 O O . GLU A 1 82 ? 4.812 -9.537 -1.129 1.00 97.19 82 GLU A O 1
ATOM 662 N N . ILE A 1 83 ? 4.666 -9.383 -3.374 1.00 98.25 83 ILE A N 1
ATOM 663 C CA . ILE A 1 83 ? 3.228 -9.673 -3.479 1.00 98.25 83 ILE A CA 1
ATOM 664 C C . ILE A 1 83 ? 2.910 -11.040 -2.871 1.00 98.25 83 ILE A C 1
ATOM 666 O O . ILE A 1 83 ? 2.019 -11.133 -2.023 1.00 98.25 83 ILE A O 1
ATOM 670 N N . SER A 1 84 ? 3.681 -12.073 -3.225 1.00 97.75 84 SER A N 1
ATOM 671 C CA . SER A 1 84 ? 3.443 -13.449 -2.764 1.00 97.75 84 SER A CA 1
ATOM 672 C C . SER A 1 84 ? 3.483 -13.599 -1.237 1.00 97.75 84 SER A C 1
ATOM 674 O O . SER A 1 84 ? 2.765 -14.416 -0.667 1.00 97.75 84 SER A O 1
ATOM 676 N N . ARG A 1 85 ? 4.278 -12.767 -0.551 1.00 97.25 85 ARG A N 1
ATOM 677 C CA . ARG A 1 85 ? 4.436 -12.790 0.913 1.00 97.25 85 ARG A CA 1
ATOM 678 C C . ARG A 1 85 ? 3.491 -11.841 1.646 1.00 97.25 85 ARG A C 1
ATOM 680 O O . ARG A 1 85 ? 3.364 -11.915 2.866 1.00 97.25 85 ARG A O 1
ATOM 687 N N . THR A 1 86 ? 2.816 -10.942 0.931 1.00 97.00 86 THR A N 1
ATOM 688 C CA . THR A 1 86 ? 2.069 -9.823 1.528 1.00 97.00 86 THR A CA 1
ATOM 689 C C . THR A 1 86 ? 0.956 -10.294 2.472 1.00 97.00 86 THR A C 1
ATOM 691 O O . THR A 1 86 ? 0.833 -9.779 3.587 1.00 97.00 86 THR A O 1
ATOM 694 N N . LYS A 1 87 ? 0.173 -11.305 2.074 1.00 96.88 87 LYS A N 1
ATOM 695 C CA . LYS A 1 87 ? -0.900 -11.854 2.922 1.00 96.88 87 LYS A CA 1
ATOM 696 C C . LYS A 1 87 ? -0.355 -12.574 4.156 1.00 96.88 87 LYS A C 1
ATOM 698 O O . LYS A 1 87 ? -0.861 -12.353 5.256 1.00 96.88 87 LYS A O 1
ATOM 703 N N . ASP A 1 88 ? 0.711 -13.355 3.996 1.00 97.00 88 ASP A N 1
ATOM 704 C CA . ASP A 1 88 ? 1.362 -14.087 5.092 1.00 97.00 88 ASP A CA 1
ATOM 705 C C . ASP A 1 88 ? 1.980 -13.147 6.137 1.00 97.00 88 ASP A C 1
ATOM 707 O O . ASP A 1 88 ? 1.985 -13.432 7.336 1.00 97.00 88 ASP A O 1
ATOM 711 N N . GLU A 1 89 ? 2.444 -11.974 5.707 1.00 95.75 89 GLU A N 1
ATOM 712 C CA . GLU A 1 89 ? 2.933 -10.913 6.590 1.00 95.75 89 GLU A CA 1
ATOM 713 C C . GLU A 1 89 ? 1.799 -10.177 7.337 1.00 95.75 89 GLU A C 1
ATOM 715 O O . GLU A 1 89 ? 2.043 -9.450 8.307 1.00 95.75 89 GLU A O 1
ATOM 720 N N . GLY A 1 90 ? 0.543 -10.424 6.954 1.00 95.88 90 GLY A N 1
ATOM 721 C CA . GLY A 1 90 ? -0.655 -9.916 7.615 1.00 95.88 90 GLY A CA 1
ATOM 722 C C . GLY A 1 90 ? -1.228 -8.637 7.014 1.00 95.88 90 GLY A C 1
ATOM 723 O O . GLY A 1 90 ? -1.968 -7.943 7.713 1.00 95.88 90 GLY A O 1
ATOM 724 N N . TYR A 1 91 ? -0.894 -8.328 5.763 1.00 97.31 91 TYR A N 1
ATOM 725 C CA . TYR A 1 91 ? -1.528 -7.264 4.990 1.00 97.31 91 TYR A CA 1
ATOM 726 C C . TYR A 1 91 ? -2.686 -7.822 4.159 1.00 97.31 91 TYR A C 1
ATOM 728 O O . TYR A 1 91 ? -2.731 -9.007 3.835 1.00 97.31 91 TYR A O 1
ATOM 736 N N . SER A 1 92 ? -3.641 -6.966 3.809 1.00 96.62 92 SER A N 1
ATOM 737 C CA . SER A 1 92 ? -4.824 -7.352 3.027 1.00 96.62 92 SER A CA 1
ATOM 738 C C . SER A 1 92 ? -4.868 -6.718 1.640 1.00 96.62 92 SER A C 1
ATOM 740 O O . SER A 1 92 ? -5.646 -7.165 0.804 1.00 96.62 92 SER A O 1
ATOM 742 N N . LEU A 1 93 ? -4.042 -5.699 1.388 1.00 96.50 93 LEU A N 1
ATOM 743 C CA . LEU A 1 93 ? -3.920 -5.052 0.085 1.00 96.50 93 LEU A CA 1
ATOM 744 C C . LEU A 1 93 ? -2.485 -4.590 -0.186 1.00 96.50 93 LEU A C 1
ATOM 746 O O . LEU A 1 93 ? -1.702 -4.334 0.733 1.00 96.50 93 LEU A O 1
ATOM 750 N N . ALA A 1 94 ? -2.172 -4.450 -1.467 1.00 97.25 94 ALA A N 1
ATOM 751 C CA . ALA A 1 94 ? -0.989 -3.765 -1.951 1.00 97.25 94 ALA A CA 1
ATOM 752 C C . ALA A 1 94 ? -1.289 -2.280 -2.190 1.00 97.25 94 ALA A C 1
ATOM 754 O O . ALA A 1 94 ? -2.414 -1.880 -2.497 1.00 97.25 94 ALA A O 1
ATOM 755 N N . LYS A 1 95 ? -0.257 -1.450 -2.087 1.00 95.56 95 LYS A N 1
ATOM 756 C CA . LYS A 1 95 ? -0.301 -0.012 -2.329 1.00 95.56 95 LYS A CA 1
ATOM 757 C C . LYS A 1 95 ? 0.827 0.365 -3.278 1.00 95.56 95 LYS A C 1
ATOM 759 O O . LYS A 1 95 ? 1.987 0.087 -2.997 1.00 95.56 95 LYS A O 1
ATOM 764 N N . SER A 1 96 ? 0.494 1.097 -4.337 1.00 92.88 96 SER A N 1
ATOM 765 C CA . SER A 1 96 ? 1.471 1.822 -5.152 1.00 92.88 96 SER A CA 1
ATOM 766 C C . SER A 1 96 ? 1.119 3.301 -5.198 1.00 92.88 96 SER A C 1
ATOM 768 O O . SER A 1 96 ? -0.047 3.703 -5.135 1.00 92.88 96 SER A O 1
ATOM 770 N N . TRP A 1 97 ? 2.133 4.148 -5.252 1.00 87.56 97 TRP A N 1
ATOM 771 C CA . TRP A 1 97 ? 1.965 5.537 -5.665 1.00 87.56 97 TRP A CA 1
ATOM 772 C C . TRP A 1 97 ? 1.992 5.601 -7.193 1.00 87.56 97 TRP A C 1
ATOM 774 O O . TRP A 1 97 ? 2.394 4.648 -7.848 1.00 87.56 97 TRP A O 1
ATOM 784 N N . PHE A 1 98 ? 1.524 6.688 -7.769 1.00 82.88 98 PHE A N 1
ATOM 785 C CA . PHE A 1 98 ? 1.740 7.027 -9.162 1.00 82.88 98 PHE A CA 1
ATOM 786 C C . PHE A 1 98 ? 1.642 8.542 -9.240 1.00 82.88 98 PHE A C 1
ATOM 788 O O . PHE A 1 98 ? 0.556 9.116 -9.219 1.00 82.88 98 PHE A O 1
ATOM 795 N N . GLY A 1 99 ? 2.790 9.204 -9.223 1.00 72.94 99 GLY A N 1
ATOM 796 C CA . GLY A 1 99 ? 2.867 10.655 -9.281 1.00 72.94 99 GLY A CA 1
ATOM 797 C C . GLY A 1 99 ? 3.774 11.082 -10.422 1.00 72.94 99 GLY A C 1
ATOM 798 O O . GLY A 1 99 ? 4.791 10.422 -10.637 1.00 72.94 99 GLY A O 1
ATOM 799 N N . PRO A 1 100 ? 3.474 12.188 -11.119 1.00 64.56 100 PRO A N 1
ATOM 800 C CA . PRO A 1 100 ? 4.384 12.750 -12.120 1.00 64.56 100 PRO A CA 1
ATOM 801 C C . PRO A 1 100 ? 5.801 12.980 -11.560 1.00 64.56 100 PRO A C 1
ATOM 803 O O . PRO A 1 100 ? 6.800 12.654 -12.200 1.00 64.56 100 PRO A O 1
ATOM 806 N N . ARG A 1 101 ? 5.871 13.367 -10.280 1.00 70.94 101 ARG A N 1
ATOM 807 C CA . ARG A 1 101 ? 7.101 13.557 -9.502 1.00 70.94 101 ARG A CA 1
ATOM 808 C C . ARG A 1 101 ? 7.869 12.281 -9.142 1.00 70.94 101 ARG A C 1
ATOM 810 O O . ARG A 1 101 ? 8.883 12.375 -8.468 1.00 70.94 101 ARG A O 1
ATOM 817 N N . TRP A 1 102 ? 7.447 11.083 -9.553 1.00 74.38 102 TRP A N 1
ATOM 818 C CA . TRP A 1 102 ? 8.223 9.847 -9.324 1.00 74.38 102 TRP A CA 1
ATOM 819 C C . TRP A 1 102 ? 9.679 9.974 -9.772 1.00 74.38 102 TRP A C 1
ATOM 821 O O . TRP A 1 102 ? 10.586 9.540 -9.067 1.00 74.38 102 TRP A O 1
ATOM 831 N N . ARG A 1 103 ? 9.887 10.632 -10.914 1.00 71.38 103 ARG A N 1
ATOM 832 C CA . ARG A 1 103 ? 11.210 10.889 -11.491 1.00 71.38 103 ARG A CA 1
ATOM 833 C C . ARG A 1 103 ? 12.053 11.874 -10.678 1.00 71.38 103 ARG A C 1
ATOM 835 O O . ARG A 1 103 ? 13.264 11.890 -10.845 1.00 71.38 103 ARG A O 1
ATOM 842 N N . ASP A 1 104 ? 11.439 12.666 -9.798 1.00 76.38 104 ASP A N 1
ATOM 843 C CA . ASP A 1 104 ? 12.168 13.562 -8.893 1.00 76.38 104 ASP A CA 1
ATOM 844 C C . ASP A 1 104 ? 12.796 12.796 -7.722 1.00 76.38 104 ASP A C 1
ATOM 846 O O . ASP A 1 104 ? 13.767 13.259 -7.128 1.00 76.38 104 ASP A O 1
ATOM 850 N N . TYR A 1 105 ? 12.203 11.658 -7.348 1.00 77.06 105 TYR A N 1
ATOM 851 C CA . TYR A 1 105 ? 12.566 10.901 -6.146 1.00 77.06 105 TYR A CA 1
ATOM 852 C C . TYR A 1 105 ? 13.306 9.598 -6.444 1.00 77.06 105 TYR A C 1
ATOM 854 O O . TYR A 1 105 ? 13.935 9.040 -5.547 1.00 77.06 105 TYR A O 1
ATOM 862 N N . ILE A 1 106 ? 13.202 9.096 -7.673 1.00 84.38 106 ILE A N 1
ATOM 863 C CA . ILE A 1 106 ? 13.820 7.850 -8.110 1.00 84.38 106 ILE A CA 1
ATOM 864 C C . ILE A 1 106 ? 14.803 8.205 -9.223 1.00 84.38 106 ILE A C 1
ATOM 866 O O . ILE A 1 106 ? 14.416 8.730 -10.266 1.00 84.38 106 ILE A O 1
ATOM 870 N N . GLU A 1 107 ? 16.083 7.947 -8.972 1.00 87.19 107 GLU A N 1
ATOM 871 C CA . GLU A 1 107 ? 17.143 8.119 -9.964 1.00 87.19 107 GLU A CA 1
ATOM 872 C C . GLU A 1 107 ? 17.000 7.072 -11.078 1.00 87.19 107 GLU A C 1
ATOM 874 O O . GLU A 1 107 ? 16.436 6.008 -10.852 1.00 87.19 107 GLU A O 1
ATOM 879 N N . ASP A 1 108 ? 17.494 7.384 -12.278 1.00 89.12 108 ASP A N 1
ATOM 880 C CA . ASP A 1 108 ? 17.608 6.451 -13.412 1.00 89.12 108 ASP A CA 1
ATOM 881 C C . ASP A 1 108 ? 16.303 5.803 -13.930 1.00 89.12 108 ASP A C 1
ATOM 883 O O . ASP A 1 108 ? 16.341 4.830 -14.690 1.00 89.12 108 ASP A O 1
ATOM 887 N N . VAL A 1 109 ? 15.139 6.396 -13.630 1.00 87.75 109 VAL A N 1
ATOM 888 C CA . VAL A 1 109 ? 13.852 5.957 -14.197 1.00 87.75 109 VAL A CA 1
ATOM 889 C C . VAL A 1 109 ? 13.888 6.038 -15.733 1.00 87.75 109 VAL A C 1
ATOM 891 O O . VAL A 1 109 ? 14.152 7.118 -16.280 1.00 87.75 109 VAL A O 1
ATOM 894 N N . PRO A 1 110 ? 13.559 4.949 -16.457 1.00 88.56 110 PRO A N 1
ATOM 895 C CA . PRO A 1 110 ? 13.477 4.951 -17.912 1.00 88.56 110 PRO A CA 1
ATOM 896 C C . PRO A 1 110 ? 12.591 6.085 -18.445 1.00 88.56 110 PRO A C 1
ATOM 898 O O . PRO A 1 110 ? 11.502 6.368 -17.934 1.00 88.56 110 PRO A O 1
ATOM 901 N N . SER A 1 111 ? 13.042 6.747 -19.512 1.00 86.69 111 SER A N 1
ATOM 902 C CA . SER A 1 111 ? 12.328 7.890 -20.100 1.00 86.69 111 SER A CA 1
ATOM 903 C C . SER A 1 111 ? 10.948 7.514 -20.654 1.00 86.69 111 SER A C 1
ATOM 905 O O . SER A 1 111 ? 10.043 8.353 -20.695 1.00 86.69 111 SER A O 1
ATOM 907 N N . ASP A 1 112 ? 10.776 6.245 -21.017 1.00 88.06 112 ASP A N 1
ATOM 908 C CA . ASP A 1 112 ? 9.550 5.614 -21.491 1.00 88.06 112 ASP A CA 1
ATOM 909 C C . ASP A 1 112 ? 8.794 4.849 -20.391 1.00 88.06 112 ASP A C 1
ATOM 911 O O . ASP A 1 112 ? 7.884 4.081 -20.703 1.00 88.06 112 ASP A O 1
ATOM 915 N N . PHE A 1 113 ? 9.133 5.052 -19.111 1.00 88.12 113 PHE A N 1
ATOM 916 C CA . PHE A 1 113 ? 8.393 4.450 -18.005 1.00 88.12 113 PHE A CA 1
ATOM 917 C C . PHE A 1 113 ? 6.896 4.766 -18.099 1.00 88.12 113 PHE A C 1
ATOM 919 O O . PHE A 1 113 ? 6.493 5.932 -18.199 1.00 88.12 113 PHE A O 1
ATOM 926 N N . ARG A 1 114 ? 6.075 3.717 -18.017 1.00 88.12 114 ARG A N 1
ATOM 927 C CA . ARG A 1 114 ? 4.621 3.802 -17.920 1.00 88.12 114 ARG A CA 1
ATOM 928 C C . ARG A 1 114 ? 4.095 2.736 -16.967 1.00 88.12 114 ARG A C 1
ATOM 930 O O . ARG A 1 114 ? 4.470 1.572 -17.071 1.00 88.12 114 ARG A O 1
ATOM 937 N N . ILE A 1 115 ? 3.166 3.125 -16.095 1.00 88.56 115 ILE A N 1
ATOM 938 C CA . ILE A 1 115 ? 2.514 2.195 -15.160 1.00 88.56 115 ILE A CA 1
ATOM 939 C C . ILE A 1 115 ? 1.623 1.167 -15.878 1.00 88.56 115 ILE A C 1
ATOM 941 O O . ILE A 1 115 ? 1.409 0.079 -15.363 1.00 88.56 115 ILE A O 1
ATOM 945 N N . ASP A 1 116 ? 1.134 1.499 -17.077 1.00 91.19 116 ASP A N 1
ATOM 946 C CA . ASP A 1 116 ? 0.346 0.625 -17.957 1.00 91.19 116 ASP A CA 1
ATOM 947 C C . ASP A 1 116 ? 1.206 -0.080 -19.025 1.00 91.19 116 ASP A C 1
ATOM 949 O O . ASP A 1 116 ? 0.684 -0.559 -20.031 1.00 91.19 116 ASP A O 1
ATOM 953 N N . SER A 1 117 ? 2.532 -0.107 -18.851 1.00 94.50 117 SER A N 1
ATOM 954 C CA . SER A 1 117 ? 3.431 -0.822 -19.758 1.00 94.50 117 SER A CA 1
ATOM 955 C C . SER A 1 117 ? 3.207 -2.337 -19.663 1.00 94.50 117 SER A C 1
ATOM 957 O O . SER A 1 117 ? 3.206 -2.855 -18.544 1.00 94.50 117 SER A O 1
ATOM 959 N N . PRO A 1 118 ? 3.154 -3.075 -20.792 1.00 97.12 118 PRO A N 1
ATOM 960 C CA . PRO A 1 118 ? 3.083 -4.540 -20.782 1.00 97.12 118 PRO A CA 1
ATOM 961 C C . PRO A 1 118 ? 4.226 -5.216 -20.011 1.00 97.12 118 PRO A C 1
ATOM 963 O O . PRO A 1 118 ? 4.101 -6.350 -19.562 1.00 97.12 118 PRO A O 1
ATOM 966 N N . THR A 1 119 ? 5.356 -4.525 -19.816 1.00 96.81 119 THR A N 1
ATOM 967 C CA . THR A 1 119 ? 6.463 -5.025 -18.986 1.00 96.81 119 THR A CA 1
ATOM 968 C C . THR A 1 119 ? 6.046 -5.250 -17.526 1.00 96.81 119 THR A C 1
ATOM 970 O O . THR A 1 119 ? 6.664 -6.058 -16.841 1.00 96.81 119 THR A O 1
ATOM 973 N N . LEU A 1 120 ? 4.997 -4.571 -17.047 1.00 96.81 120 LEU A N 1
ATOM 974 C CA . LEU A 1 120 ? 4.439 -4.733 -15.702 1.00 96.81 120 LEU A CA 1
ATOM 975 C C . LEU A 1 120 ? 3.273 -5.733 -15.641 1.00 96.81 120 LEU A C 1
ATOM 977 O O . LEU A 1 120 ? 2.807 -6.022 -14.539 1.00 96.81 120 LEU A O 1
ATOM 981 N N . ASP A 1 121 ? 2.838 -6.321 -16.763 1.00 98.06 121 ASP A N 1
ATOM 982 C CA . ASP A 1 121 ? 1.786 -7.352 -16.776 1.00 98.06 121 ASP A CA 1
ATOM 983 C C . ASP A 1 121 ? 2.053 -8.490 -15.770 1.00 98.06 121 ASP A C 1
ATOM 985 O O . ASP A 1 121 ? 1.122 -8.864 -15.056 1.00 98.06 121 ASP A O 1
ATOM 989 N N . PRO A 1 122 ? 3.294 -9.003 -15.601 1.00 98.44 122 PRO A N 1
ATOM 990 C CA . PRO A 1 122 ? 3.583 -10.016 -14.583 1.00 98.44 122 PRO A CA 1
ATOM 991 C C . PRO A 1 122 ? 3.284 -9.569 -13.143 1.00 98.44 122 PRO A C 1
ATOM 993 O O . PRO A 1 122 ? 2.883 -10.389 -12.321 1.00 98.44 122 PRO A O 1
ATOM 996 N N . VAL A 1 123 ? 3.443 -8.279 -12.825 1.00 98.06 123 VAL A N 1
ATOM 997 C CA . VAL A 1 123 ? 3.122 -7.726 -11.497 1.00 98.06 123 VAL A CA 1
ATOM 998 C C . VAL A 1 123 ? 1.610 -7.713 -11.289 1.00 98.06 123 VAL A C 1
ATOM 1000 O O . VAL A 1 123 ? 1.129 -8.131 -10.237 1.00 98.06 123 VAL A O 1
ATOM 1003 N N . PHE A 1 124 ? 0.850 -7.277 -12.296 1.00 97.62 124 PHE A N 1
ATOM 1004 C CA . PHE A 1 124 ? -0.613 -7.285 -12.233 1.00 97.62 124 PHE A CA 1
ATOM 1005 C C . PHE A 1 124 ? -1.176 -8.706 -12.181 1.00 97.62 124 PHE A C 1
ATOM 1007 O O . PHE A 1 124 ? -2.075 -8.964 -11.384 1.00 97.62 124 PHE A O 1
ATOM 1014 N N . GLN A 1 125 ? -0.594 -9.642 -12.936 1.00 98.56 125 GLN A N 1
ATOM 1015 C CA . GLN A 1 125 ? -0.955 -11.054 -12.852 1.00 98.56 125 GLN A CA 1
ATOM 1016 C C . GLN A 1 125 ? -0.654 -11.619 -11.462 1.00 98.56 125 GLN A C 1
ATOM 1018 O O . GLN A 1 125 ? -1.495 -12.303 -10.896 1.00 98.56 125 GLN A O 1
ATOM 1023 N N . ALA A 1 126 ? 0.494 -11.286 -10.862 1.00 98.38 126 ALA A N 1
ATOM 1024 C CA . ALA A 1 126 ? 0.815 -11.728 -9.508 1.00 98.38 126 ALA A CA 1
ATOM 1025 C C . ALA A 1 126 ? -0.185 -11.201 -8.466 1.00 98.38 126 ALA A C 1
ATOM 1027 O O . ALA A 1 126 ? -0.536 -11.931 -7.540 1.00 98.38 126 ALA A O 1
ATOM 1028 N N . LEU A 1 127 ? -0.666 -9.960 -8.601 1.00 98.19 127 LEU A N 1
ATOM 1029 C CA . LEU A 1 127 ? -1.732 -9.424 -7.745 1.00 98.19 127 LEU A CA 1
ATOM 1030 C C . LEU A 1 127 ? -3.028 -10.229 -7.894 1.00 98.19 127 LEU A C 1
ATOM 1032 O O . LEU A 1 127 ? -3.658 -10.563 -6.891 1.00 98.19 127 LEU A O 1
ATOM 1036 N N . GLU A 1 1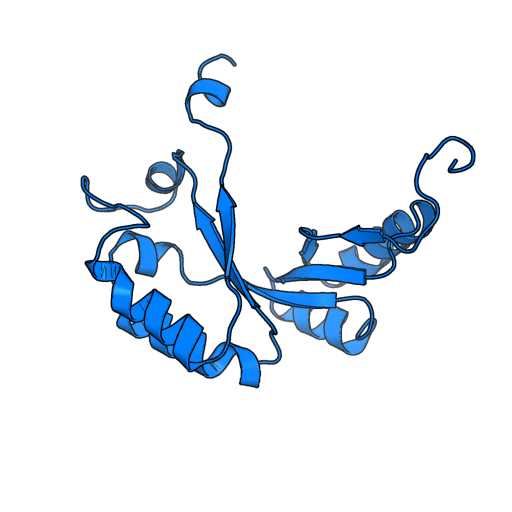28 ? -3.401 -10.558 -9.130 1.00 98.25 128 GLU A N 1
ATOM 1037 C CA . GLU A 1 128 ? -4.604 -11.327 -9.452 1.00 98.25 128 GLU A CA 1
ATOM 1038 C C . GLU A 1 128 ? -4.508 -12.774 -8.939 1.00 98.25 128 GLU A C 1
ATOM 1040 O O . GLU A 1 128 ? -5.383 -13.224 -8.204 1.00 98.25 128 GLU A O 1
ATOM 1045 N N . ASP A 1 129 ? -3.393 -13.460 -9.208 1.00 98.38 129 ASP A N 1
ATOM 1046 C CA . ASP A 1 129 ? -3.107 -14.831 -8.763 1.00 98.38 129 ASP A CA 1
ATOM 1047 C C . ASP A 1 129 ? -3.108 -14.967 -7.232 1.00 98.38 129 ASP A C 1
ATOM 1049 O O . ASP A 1 129 ? -3.385 -16.040 -6.693 1.00 98.38 129 ASP A O 1
ATOM 1053 N N . ASN A 1 130 ? -2.786 -13.882 -6.521 1.00 97.94 130 ASN A N 1
ATOM 1054 C CA . ASN A 1 130 ? -2.790 -13.836 -5.063 1.00 97.94 130 ASN A CA 1
ATOM 1055 C C . ASN A 1 130 ? -4.088 -13.267 -4.481 1.00 97.94 130 ASN A C 1
ATOM 1057 O O . ASN A 1 130 ? -4.147 -13.090 -3.263 1.00 97.94 130 ASN A O 1
ATOM 1061 N N . ASP A 1 131 ? -5.115 -12.962 -5.284 1.00 97.50 131 ASP A N 1
ATOM 1062 C CA . ASP A 1 131 ? -6.341 -12.265 -4.865 1.00 97.50 131 ASP A CA 1
ATOM 1063 C C . ASP A 1 131 ? -6.027 -11.028 -3.996 1.00 97.50 131 ASP A C 1
ATOM 1065 O O . ASP A 1 131 ? -6.596 -10.851 -2.908 1.00 97.50 131 ASP A O 1
ATOM 1069 N N . LEU A 1 132 ? -5.026 -10.234 -4.391 1.00 98.06 132 LEU A N 1
ATOM 1070 C CA . LEU A 1 132 ? -4.516 -9.099 -3.624 1.00 98.06 132 LEU A CA 1
ATOM 1071 C C . LEU A 1 132 ? -4.957 -7.780 -4.279 1.00 98.06 132 LEU A C 1
ATOM 1073 O O . LEU A 1 132 ? -4.403 -7.390 -5.307 1.00 98.06 132 LEU A O 1
ATOM 1077 N N . PRO A 1 133 ? -5.924 -7.052 -3.689 1.00 97.31 133 PRO A N 1
ATOM 1078 C CA . PRO A 1 133 ? -6.327 -5.747 -4.196 1.00 97.31 133 PRO A CA 1
ATOM 1079 C C . PRO A 1 133 ? -5.155 -4.762 -4.219 1.00 97.31 133 PRO A C 1
ATOM 1081 O O . PRO A 1 133 ? -4.338 -4.741 -3.296 1.00 97.31 133 PRO A O 1
ATOM 1084 N N . LEU A 1 134 ? -5.113 -3.903 -5.238 1.00 95.88 134 LEU A N 1
ATOM 1085 C CA . LEU A 1 134 ? -4.123 -2.837 -5.373 1.00 95.88 134 LEU A CA 1
ATOM 1086 C C . LEU A 1 134 ? -4.783 -1.464 -5.218 1.00 95.88 134 LEU A C 1
ATOM 1088 O O . LEU A 1 134 ? -5.673 -1.102 -5.985 1.00 95.88 134 LEU A O 1
ATOM 1092 N N . LEU A 1 135 ? -4.291 -0.669 -4.269 1.00 95.31 135 LEU A N 1
ATOM 1093 C CA . LEU A 1 135 ? -4.597 0.755 -4.171 1.00 95.31 135 LEU A CA 1
ATOM 1094 C C . LEU A 1 135 ? -3.533 1.553 -4.931 1.00 95.31 135 LEU A C 1
ATOM 1096 O O . LEU A 1 135 ? -2.357 1.544 -4.561 1.00 95.31 135 LEU A O 1
ATOM 1100 N N . ILE A 1 136 ? -3.939 2.282 -5.971 1.00 91.69 136 ILE A N 1
ATOM 1101 C CA . ILE A 1 136 ? -3.065 3.214 -6.694 1.00 91.69 136 ILE A CA 1
ATOM 1102 C C . ILE A 1 136 ? -3.416 4.637 -6.262 1.00 91.69 136 ILE A C 1
ATOM 1104 O O . ILE A 1 136 ? -4.509 5.125 -6.529 1.00 91.69 136 ILE A O 1
ATOM 1108 N N . HIS A 1 137 ? -2.481 5.312 -5.595 1.00 89.56 137 HIS A N 1
ATOM 1109 C CA . HIS A 1 137 ? -2.619 6.738 -5.285 1.00 89.56 137 HIS A CA 1
ATOM 1110 C C . HIS A 1 137 ? -2.065 7.543 -6.455 1.00 89.56 137 HIS A C 1
ATOM 1112 O O . HIS A 1 137 ? -0.856 7.520 -6.672 1.00 89.56 137 HIS A O 1
ATOM 1118 N N . VAL A 1 138 ? -2.934 8.273 -7.151 1.00 85.50 138 VAL A N 1
ATOM 1119 C CA . VAL A 1 138 ? -2.545 9.232 -8.190 1.00 85.50 138 VAL A CA 1
ATOM 1120 C C . VAL A 1 138 ? -2.231 10.586 -7.552 1.00 85.50 138 VAL A C 1
ATOM 1122 O O . VAL A 1 138 ? -3.114 11.179 -6.939 1.00 85.50 138 VAL A O 1
ATOM 1125 N N . ALA A 1 139 ? -0.984 11.049 -7.658 1.00 77.31 139 ALA A N 1
ATOM 1126 C CA . ALA A 1 139 ? -0.582 12.354 -7.127 1.00 77.31 139 ALA A CA 1
ATOM 1127 C C . ALA A 1 139 ? -1.130 13.514 -7.969 1.00 77.31 139 ALA A C 1
ATOM 1129 O O . ALA A 1 139 ? -1.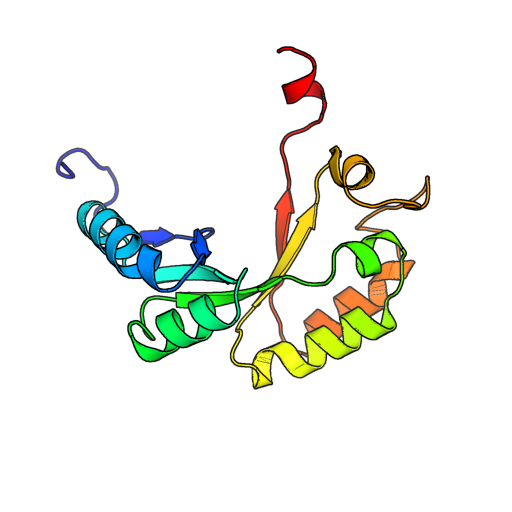500 13.326 -9.131 1.00 77.31 139 ALA A O 1
ATOM 1130 N N . ASP A 1 140 ? -1.087 14.722 -7.404 1.00 79.88 140 ASP A N 1
ATOM 1131 C CA . ASP A 1 140 ? -1.400 15.948 -8.135 1.00 79.88 140 ASP A CA 1
ATOM 1132 C C . ASP A 1 140 ? -0.526 16.097 -9.398 1.00 79.88 140 ASP A C 1
ATOM 1134 O O . ASP A 1 140 ? 0.649 15.706 -9.395 1.00 79.88 140 ASP A O 1
ATOM 1138 N N . PRO A 1 141 ? -1.080 16.654 -10.491 1.00 75.88 141 PRO A N 1
ATOM 1139 C CA . PRO A 1 141 ? -0.324 16.913 -11.711 1.00 75.88 141 PRO A CA 1
ATOM 1140 C C . PRO A 1 141 ? 0.795 17.935 -11.464 1.00 75.88 141 PRO A C 1
ATOM 1142 O O . PRO A 1 141 ? 0.616 18.857 -10.671 1.00 75.88 141 PRO A O 1
ATOM 1145 N N . ASP A 1 142 ? 1.904 17.854 -12.208 1.00 72.00 142 ASP A N 1
ATOM 1146 C CA . ASP A 1 142 ? 3.030 18.800 -12.065 1.00 72.00 142 ASP A CA 1
ATOM 1147 C C . ASP A 1 142 ? 2.607 20.268 -12.220 1.00 72.00 142 ASP A C 1
ATOM 1149 O O . ASP A 1 142 ? 3.103 21.143 -11.512 1.00 72.00 142 ASP A O 1
ATOM 1153 N N . THR A 1 143 ? 1.604 20.536 -13.063 1.00 73.56 143 THR A N 1
ATOM 1154 C CA . THR A 1 143 ? 1.033 21.878 -13.268 1.00 73.56 143 THR A CA 1
ATOM 1155 C C . THR A 1 143 ? 0.473 22.506 -11.990 1.00 73.56 143 THR A C 1
ATOM 1157 O O . THR A 1 143 ? 0.307 23.720 -11.926 1.00 73.56 143 THR A O 1
ATOM 1160 N N . TYR A 1 144 ? 0.147 21.698 -10.977 1.00 68.12 144 TYR A N 1
ATOM 1161 C CA . TYR A 1 144 ? -0.285 22.189 -9.671 1.00 68.12 144 TYR A CA 1
ATOM 1162 C C . TYR A 1 144 ? 0.854 22.898 -8.918 1.00 68.12 144 TYR A C 1
ATOM 1164 O O . TYR A 1 144 ? 0.611 23.863 -8.199 1.00 68.12 144 TYR A O 1
ATOM 1172 N N . PHE A 1 145 ? 2.102 22.464 -9.120 1.00 67.94 145 PHE A N 1
ATOM 1173 C CA . PHE A 1 145 ? 3.282 22.999 -8.437 1.00 67.94 145 PHE A CA 1
ATOM 1174 C C . PHE A 1 145 ? 3.993 24.114 -9.220 1.00 67.94 145 PHE A C 1
ATOM 1176 O O . PHE A 1 145 ? 4.790 24.838 -8.640 1.00 67.94 145 PHE A O 1
ATOM 1183 N N . GLU A 1 146 ? 3.697 24.299 -10.510 1.00 67.19 146 GLU A N 1
ATOM 1184 C CA . GLU A 1 146 ? 4.274 25.383 -11.327 1.00 67.19 146 GLU A CA 1
ATOM 1185 C C . GLU A 1 146 ? 3.761 26.786 -10.949 1.00 67.19 146 GLU A C 1
ATOM 1187 O O . GLU A 1 146 ? 4.387 27.790 -11.287 1.00 67.19 146 GLU A O 1
ATOM 1192 N N . LEU A 1 147 ? 2.611 26.878 -10.271 1.00 53.88 147 LEU A N 1
ATOM 1193 C CA . LEU A 1 147 ? 1.942 28.146 -9.948 1.00 53.88 147 LEU A CA 1
ATOM 1194 C C . LEU A 1 147 ? 2.307 28.728 -8.569 1.00 53.88 147 LEU A C 1
ATOM 1196 O O . LEU A 1 147 ? 1.711 29.735 -8.166 1.00 53.88 147 LEU A O 1
ATOM 1200 N N . HIS A 1 148 ? 3.273 28.140 -7.857 1.00 50.84 148 HIS A N 1
ATOM 1201 C CA . HIS A 1 148 ? 3.681 28.561 -6.512 1.00 50.84 148 HIS A CA 1
ATOM 1202 C C . HIS A 1 148 ? 5.196 28.695 -6.356 1.00 50.84 148 HIS A C 1
ATOM 1204 O O . HIS A 1 148 ? 5.919 27.719 -6.644 1.00 50.84 148 HIS A O 1
#